Protein AF-A0A7V9CYK3-F1 (afdb_monomer_lite)

Structure (mmCIF, N/CA/C/O backbone):
data_AF-A0A7V9CYK3-F1
#
_entry.id   AF-A0A7V9CYK3-F1
#
loop_
_atom_site.group_PDB
_atom_site.id
_atom_site.type_symbol
_atom_site.label_atom_id
_atom_site.label_alt_id
_atom_site.label_comp_id
_atom_site.label_asym_id
_atom_site.label_entity_id
_atom_site.label_seq_id
_atom_site.pdbx_PDB_ins_code
_atom_site.Cartn_x
_atom_site.Cartn_y
_atom_site.Cartn_z
_atom_site.occupancy
_atom_site.B_iso_or_equiv
_atom_site.auth_seq_id
_atom_site.auth_comp_id
_atom_site.auth_asym_id
_atom_site.auth_atom_id
_atom_site.pdbx_PDB_model_num
ATOM 1 N N . MET A 1 1 ? 59.350 -1.050 -35.768 1.00 48.94 1 MET A N 1
ATOM 2 C CA . MET A 1 1 ? 58.749 0.276 -35.508 1.00 48.94 1 MET A CA 1
ATOM 3 C C . MET A 1 1 ? 57.276 0.179 -35.875 1.00 48.94 1 MET A C 1
ATOM 5 O O . MET A 1 1 ? 56.923 0.281 -37.039 1.00 48.94 1 MET A O 1
ATOM 9 N N . THR A 1 2 ? 56.448 -0.214 -34.911 1.00 56.19 2 THR A N 1
ATOM 10 C CA . THR A 1 2 ? 55.038 -0.580 -35.102 1.00 56.19 2 THR A CA 1
ATOM 11 C C . THR A 1 2 ? 54.162 0.668 -35.095 1.00 56.19 2 THR A C 1
ATOM 13 O O . THR A 1 2 ? 54.016 1.310 -34.058 1.00 56.19 2 THR A O 1
ATOM 16 N N . GLY A 1 3 ? 53.596 1.017 -36.252 1.00 64.88 3 GLY A N 1
ATOM 17 C CA . GLY A 1 3 ? 52.593 2.072 -36.372 1.00 64.88 3 GLY A CA 1
ATOM 18 C C . GLY A 1 3 ? 51.246 1.586 -35.844 1.00 64.88 3 GLY A C 1
ATOM 19 O O . GLY A 1 3 ? 50.600 0.744 -36.463 1.00 64.88 3 GLY A O 1
ATOM 20 N N . THR A 1 4 ? 50.823 2.103 -34.696 1.00 65.00 4 THR A N 1
ATOM 21 C CA . THR A 1 4 ? 49.475 1.913 -34.159 1.00 65.00 4 THR A CA 1
ATOM 22 C C . THR A 1 4 ? 48.521 2.841 -34.906 1.00 65.00 4 THR A C 1
ATOM 24 O O . THR A 1 4 ? 48.334 4.002 -34.547 1.00 65.00 4 THR A O 1
ATOM 27 N N . ALA A 1 5 ? 47.940 2.343 -36.000 1.00 66.00 5 ALA A N 1
ATOM 28 C CA . ALA A 1 5 ? 46.874 3.042 -36.704 1.00 66.00 5 ALA A CA 1
ATOM 29 C C . ALA A 1 5 ? 45.720 3.305 -35.722 1.00 66.00 5 ALA A C 1
ATOM 31 O O . ALA A 1 5 ? 45.120 2.371 -35.190 1.00 66.00 5 ALA A O 1
ATOM 32 N N . GLY A 1 6 ? 45.444 4.580 -35.445 1.00 70.56 6 GLY A N 1
ATOM 33 C CA . GLY A 1 6 ? 44.340 4.994 -34.590 1.00 70.56 6 GLY A CA 1
ATOM 34 C C . GLY A 1 6 ? 43.013 4.590 -35.220 1.00 70.56 6 GLY A C 1
ATOM 35 O O . GLY A 1 6 ? 42.506 5.283 -36.101 1.00 70.56 6 GLY A O 1
ATOM 36 N N . VAL A 1 7 ? 42.454 3.465 -34.771 1.00 72.56 7 VAL A N 1
ATOM 37 C CA . VAL A 1 7 ? 41.101 3.024 -35.119 1.00 72.56 7 VAL A CA 1
ATOM 38 C C . VAL A 1 7 ? 40.130 3.985 -34.443 1.00 72.56 7 VAL A C 1
ATOM 40 O O . VAL A 1 7 ? 39.704 3.789 -33.308 1.00 72.56 7 VAL A O 1
ATOM 43 N N . ARG A 1 8 ? 39.837 5.096 -35.122 1.00 73.38 8 ARG A N 1
ATOM 44 C CA . ARG A 1 8 ? 38.822 6.044 -34.674 1.00 73.38 8 ARG A CA 1
ATOM 45 C C . ARG A 1 8 ? 37.464 5.331 -34.770 1.00 73.38 8 ARG A C 1
ATOM 47 O O . ARG A 1 8 ? 37.126 4.866 -35.861 1.00 73.38 8 ARG A O 1
ATOM 54 N N . PRO A 1 9 ? 36.690 5.224 -33.675 1.00 69.31 9 PRO A N 1
ATOM 55 C CA . PRO A 1 9 ? 35.374 4.607 -33.731 1.00 69.31 9 PRO A CA 1
ATOM 56 C C . PRO A 1 9 ? 34.498 5.390 -34.708 1.00 69.31 9 PRO A C 1
ATOM 58 O O . PRO A 1 9 ? 34.473 6.625 -34.707 1.00 69.31 9 PRO A O 1
ATOM 61 N N . LYS A 1 10 ? 33.828 4.655 -35.593 1.00 70.69 10 LYS A N 1
ATOM 62 C CA . LYS A 1 10 ? 32.962 5.222 -36.622 1.00 70.69 10 LYS A CA 1
ATOM 63 C C . LYS A 1 10 ? 31.779 5.917 -35.920 1.00 70.69 10 LYS A C 1
ATOM 65 O O . LYS A 1 10 ? 31.208 5.325 -35.011 1.00 70.69 10 LYS A O 1
ATOM 70 N N . PRO A 1 11 ? 31.405 7.159 -36.278 1.00 69.44 11 PRO A N 1
ATOM 71 C CA . PRO A 1 11 ? 30.442 7.967 -35.508 1.00 69.44 11 PRO A CA 1
ATOM 72 C C . PRO A 1 11 ? 29.067 7.299 -35.324 1.00 69.44 11 PRO A C 1
ATOM 74 O O . PRO A 1 11 ? 28.385 7.533 -34.330 1.00 69.44 11 PRO A O 1
ATOM 77 N N . GLU A 1 12 ? 28.695 6.410 -36.241 1.00 69.00 12 GLU A N 1
ATOM 78 C CA . GLU A 1 12 ? 27.493 5.573 -36.178 1.00 69.00 12 GLU A CA 1
ATOM 79 C C . GLU A 1 12 ? 27.486 4.548 -35.028 1.00 69.00 12 GLU A C 1
ATOM 81 O O . GLU A 1 12 ? 26.418 4.253 -34.494 1.00 69.00 12 GLU A O 1
ATOM 86 N N . SER A 1 13 ? 28.646 4.045 -34.584 1.00 67.00 13 SER A N 1
ATOM 87 C CA . SER A 1 13 ? 28.699 3.101 -33.460 1.00 67.00 13 SER A CA 1
ATOM 88 C C . SER A 1 13 ? 28.519 3.796 -32.112 1.00 67.00 13 SER A C 1
ATOM 90 O O . SER A 1 13 ? 27.965 3.208 -31.191 1.00 67.00 13 SER A O 1
ATOM 92 N N . VAL A 1 14 ? 28.926 5.063 -31.995 1.00 72.56 14 VAL A N 1
ATOM 93 C CA . VAL A 1 14 ? 28.797 5.840 -30.752 1.00 72.56 14 VAL A CA 1
ATOM 94 C C . VAL A 1 14 ? 27.341 6.245 -30.508 1.00 72.56 14 VAL A C 1
ATOM 96 O O . VAL A 1 14 ? 26.850 6.099 -29.393 1.00 72.56 14 VAL A O 1
ATOM 99 N N . GLY A 1 15 ? 26.622 6.677 -31.550 1.00 76.88 15 GLY A N 1
ATOM 100 C CA . GLY A 1 15 ? 25.205 7.044 -31.438 1.00 76.88 15 GLY A CA 1
ATOM 101 C C . GLY A 1 15 ? 24.302 5.868 -31.050 1.00 76.88 15 GLY A C 1
ATOM 102 O O . GLY A 1 15 ? 23.419 6.021 -30.207 1.00 76.88 15 GLY A O 1
ATOM 103 N N . ALA A 1 16 ? 24.562 4.681 -31.606 1.00 76.00 16 ALA A N 1
ATOM 104 C CA . ALA A 1 16 ? 23.837 3.461 -31.252 1.00 76.00 16 ALA A CA 1
ATOM 105 C C . ALA A 1 16 ? 24.073 3.050 -29.787 1.00 76.00 16 ALA A C 1
ATOM 107 O O . ALA A 1 16 ? 23.124 2.703 -29.085 1.00 76.00 16 ALA A O 1
ATOM 108 N N . VAL A 1 17 ? 25.316 3.163 -29.303 1.00 78.62 17 VAL A N 1
ATOM 109 C CA . VAL A 1 17 ? 25.675 2.855 -27.910 1.00 78.62 17 VAL A CA 1
ATOM 110 C C . VAL A 1 17 ? 25.014 3.835 -26.933 1.00 78.62 17 VAL A C 1
ATOM 112 O O . VAL A 1 17 ? 24.459 3.410 -25.920 1.00 78.62 17 VAL A O 1
ATOM 115 N N . SER A 1 18 ? 24.990 5.135 -27.245 1.00 81.56 18 SER A N 1
ATOM 116 C CA . SER A 1 18 ? 24.303 6.133 -26.414 1.00 81.56 18 SER A CA 1
ATOM 117 C C . SER A 1 18 ? 22.801 5.878 -26.322 1.00 81.56 18 SER A C 1
ATOM 119 O O . SER A 1 18 ? 22.248 5.955 -25.231 1.00 81.56 18 SER A O 1
ATOM 121 N N . ALA A 1 19 ? 22.145 5.516 -27.428 1.00 79.06 19 ALA A N 1
ATOM 122 C CA . ALA A 1 19 ? 20.729 5.167 -27.406 1.00 79.06 19 ALA A CA 1
ATOM 123 C C . ALA A 1 19 ? 20.466 3.972 -26.474 1.00 79.06 19 ALA A C 1
ATOM 125 O O . ALA A 1 19 ? 19.615 4.070 -25.595 1.00 79.06 19 ALA A O 1
ATOM 126 N N . SER A 1 20 ? 21.245 2.888 -26.588 1.00 78.62 20 SER A N 1
ATOM 127 C CA . SER A 1 20 ? 21.092 1.712 -25.717 1.00 78.62 20 SER A CA 1
ATOM 128 C C . SER A 1 20 ? 21.310 2.007 -24.230 1.00 78.62 20 SER A C 1
ATOM 130 O O . SER A 1 20 ? 20.600 1.449 -23.398 1.00 78.62 20 SER A O 1
ATOM 132 N N . ILE A 1 21 ? 22.235 2.909 -23.888 1.00 85.94 21 ILE A N 1
ATOM 133 C CA . ILE A 1 21 ? 22.471 3.319 -22.496 1.00 85.94 21 ILE A CA 1
ATOM 134 C C . ILE A 1 21 ? 21.275 4.115 -21.961 1.00 85.94 21 ILE A C 1
ATOM 136 O O . ILE A 1 21 ? 20.773 3.810 -20.887 1.00 85.94 21 ILE A O 1
ATOM 140 N N . LEU A 1 22 ? 20.754 5.070 -22.738 1.00 89.62 22 LEU A N 1
ATOM 141 C CA . LEU A 1 22 ? 19.589 5.865 -22.334 1.00 89.62 22 LEU A CA 1
ATOM 142 C C . LEU A 1 22 ? 18.331 5.005 -22.155 1.00 89.62 22 LEU A C 1
ATOM 144 O O . LEU A 1 22 ? 17.549 5.233 -21.233 1.00 89.62 22 LEU A O 1
ATOM 148 N N . PHE A 1 23 ? 18.141 4.003 -23.018 1.00 83.25 23 PHE A N 1
ATOM 149 C CA . PHE A 1 23 ? 17.058 3.035 -22.858 1.00 83.25 23 PHE A CA 1
ATOM 150 C C . PHE A 1 23 ? 17.232 2.200 -21.584 1.00 83.25 23 PHE A C 1
ATOM 152 O O . PHE A 1 23 ? 16.268 2.036 -20.838 1.00 83.25 23 PHE A O 1
ATOM 159 N N . ALA A 1 24 ? 18.447 1.735 -21.288 1.00 86.38 24 ALA A N 1
ATOM 160 C CA . ALA A 1 24 ? 18.734 0.989 -20.063 1.00 86.38 24 ALA A CA 1
ATOM 161 C C . ALA A 1 24 ? 18.503 1.829 -18.791 1.00 86.38 24 ALA A C 1
ATOM 163 O O . ALA A 1 24 ? 17.934 1.334 -17.813 1.00 86.38 24 ALA A O 1
ATOM 164 N N . ASP A 1 25 ? 18.871 3.112 -18.812 1.00 90.69 25 ASP A N 1
ATOM 165 C CA . ASP A 1 25 ? 18.642 4.038 -17.699 1.00 90.69 25 ASP A CA 1
ATOM 166 C C . ASP A 1 25 ? 17.143 4.281 -17.460 1.00 90.69 25 ASP A C 1
ATOM 168 O O . ASP A 1 25 ? 16.680 4.319 -16.316 1.00 90.69 25 ASP A O 1
ATOM 172 N N . TRP A 1 26 ? 16.355 4.395 -18.533 1.00 91.31 26 TRP A N 1
ATOM 173 C CA . TRP A 1 26 ? 14.904 4.556 -18.443 1.00 91.31 26 TRP A CA 1
ATOM 174 C C . TRP A 1 26 ? 14.224 3.326 -17.830 1.00 91.31 26 TRP A C 1
ATOM 176 O O . TRP A 1 26 ? 13.418 3.470 -16.908 1.00 91.31 26 TRP A O 1
ATOM 186 N N . VAL A 1 27 ? 14.598 2.122 -18.275 1.00 91.81 27 VAL A N 1
ATOM 187 C CA . VAL A 1 27 ? 14.095 0.859 -17.705 1.00 91.81 27 VAL A CA 1
ATOM 188 C C . VAL A 1 27 ? 14.440 0.768 -16.217 1.00 91.81 27 VAL A C 1
ATOM 190 O O . VAL A 1 27 ? 13.569 0.504 -15.386 1.00 91.81 27 VAL A O 1
ATOM 193 N N . SER A 1 28 ? 15.685 1.091 -15.863 1.00 91.19 28 SER A N 1
ATOM 194 C CA . SER A 1 28 ? 16.153 1.090 -14.473 1.00 91.19 28 SER A CA 1
ATOM 195 C C . SER A 1 28 ? 15.364 2.068 -13.592 1.00 91.19 28 SER A C 1
ATOM 197 O O . SER A 1 28 ? 15.063 1.772 -12.434 1.00 91.19 28 SER A O 1
ATOM 199 N N . SER A 1 29 ? 14.983 3.228 -14.137 1.00 91.81 29 SER A N 1
ATOM 200 C CA . SER A 1 29 ? 14.172 4.224 -13.431 1.00 91.81 29 SER A CA 1
ATOM 201 C C . SER A 1 29 ? 12.755 3.719 -13.143 1.00 91.81 29 SER A C 1
ATOM 203 O O . SER A 1 29 ? 12.277 3.833 -12.011 1.00 91.81 29 SER A O 1
ATOM 205 N N . VAL A 1 30 ? 12.104 3.102 -14.135 1.00 93.88 30 VAL A N 1
ATOM 206 C CA . VAL A 1 30 ? 10.767 2.507 -13.977 1.00 93.88 30 VAL A CA 1
ATOM 207 C C . VAL A 1 30 ? 10.796 1.383 -12.942 1.00 93.88 30 VAL A C 1
ATOM 209 O O . VAL A 1 30 ? 9.945 1.338 -12.052 1.00 93.88 30 VAL A O 1
ATOM 212 N N . GLN A 1 31 ? 11.803 0.512 -13.002 1.00 91.38 31 GLN A N 1
ATOM 213 C CA . GLN A 1 31 ? 11.969 -0.582 -12.048 1.00 91.38 31 GLN A CA 1
ATOM 214 C C . GLN A 1 31 ? 12.128 -0.067 -10.612 1.00 91.38 31 GLN A C 1
ATOM 216 O O . GLN A 1 31 ? 11.456 -0.548 -9.697 1.00 91.38 31 GLN A O 1
ATOM 221 N N . ASN A 1 32 ? 12.968 0.951 -10.412 1.00 94.00 32 ASN A N 1
ATOM 222 C CA . ASN A 1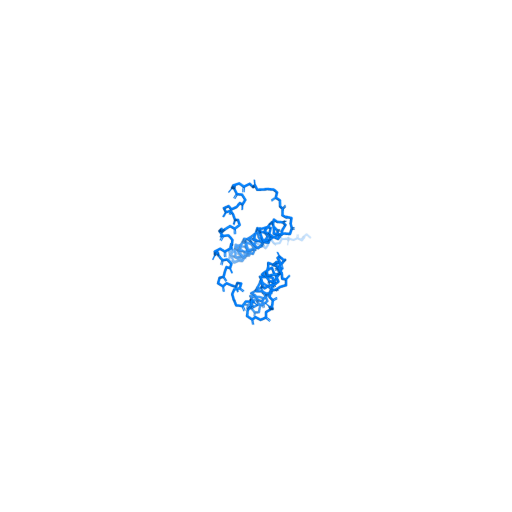 32 ? 13.173 1.556 -9.099 1.00 94.00 32 ASN A CA 1
ATOM 223 C C . ASN A 1 32 ? 11.876 2.180 -8.561 1.00 94.00 32 ASN A C 1
ATOM 225 O O . ASN A 1 32 ? 11.502 1.946 -7.411 1.00 94.00 32 ASN A O 1
ATOM 229 N N . PHE A 1 33 ? 11.132 2.893 -9.411 1.00 93.50 33 PHE A N 1
ATOM 230 C CA . PHE A 1 33 ? 9.840 3.464 -9.037 1.00 93.50 33 PHE A CA 1
ATOM 231 C C . PHE A 1 33 ? 8.864 2.398 -8.519 1.00 93.50 33 PHE A C 1
ATOM 233 O O . PHE A 1 33 ? 8.289 2.559 -7.440 1.00 93.50 33 PHE A O 1
ATOM 240 N N . VAL A 1 34 ? 8.717 1.283 -9.241 1.00 88.69 34 VAL A N 1
ATOM 241 C CA . VAL A 1 34 ? 7.844 0.170 -8.834 1.00 88.69 34 VAL A CA 1
ATOM 242 C C . VAL A 1 34 ? 8.304 -0.439 -7.509 1.00 88.69 34 VAL A C 1
ATOM 244 O O . VAL A 1 34 ? 7.482 -0.733 -6.636 1.00 88.69 34 VAL A O 1
ATOM 247 N N . GLN A 1 35 ? 9.613 -0.596 -7.323 1.00 88.62 35 GLN A N 1
ATOM 248 C CA . GLN A 1 35 ? 10.184 -1.177 -6.113 1.00 88.62 35 GLN A CA 1
ATOM 249 C C . GLN A 1 35 ? 9.943 -0.292 -4.883 1.00 88.62 35 GLN A C 1
ATOM 251 O O . GLN A 1 35 ? 9.492 -0.781 -3.845 1.00 88.62 35 GLN A O 1
ATOM 256 N N . VAL A 1 36 ? 10.165 1.020 -5.007 1.00 92.75 36 VAL A N 1
ATOM 257 C CA . VAL A 1 36 ? 9.888 1.990 -3.938 1.00 92.75 36 VAL A CA 1
ATOM 258 C C . VAL A 1 36 ? 8.396 2.046 -3.634 1.00 92.75 36 VAL A C 1
ATOM 260 O O . VAL A 1 36 ? 8.010 1.993 -2.468 1.00 92.75 36 VAL A O 1
ATOM 263 N N . PHE A 1 37 ? 7.545 2.093 -4.661 1.00 87.56 37 PHE A N 1
ATOM 264 C CA . PHE A 1 37 ? 6.094 2.083 -4.486 1.00 87.56 37 PHE A CA 1
ATOM 265 C C . PHE A 1 37 ? 5.628 0.846 -3.708 1.00 87.56 37 PHE A C 1
ATOM 267 O O . PHE A 1 37 ? 4.866 0.958 -2.747 1.00 87.56 37 PHE A O 1
ATOM 274 N N . THR A 1 38 ? 6.149 -0.327 -4.071 1.00 83.19 38 THR A N 1
ATOM 275 C CA . THR A 1 38 ? 5.850 -1.596 -3.397 1.00 83.19 38 THR A CA 1
ATOM 276 C C . THR A 1 38 ? 6.290 -1.570 -1.935 1.00 83.19 38 THR A C 1
ATOM 278 O O . THR A 1 38 ? 5.530 -1.980 -1.060 1.00 83.19 38 THR A O 1
ATOM 281 N N . LEU A 1 39 ? 7.483 -1.044 -1.646 1.00 85.94 39 LEU A N 1
ATOM 282 C CA . LEU A 1 39 ? 8.000 -0.927 -0.283 1.00 85.94 39 LEU A CA 1
ATOM 283 C C . LEU A 1 39 ? 7.148 0.018 0.572 1.00 85.94 39 LEU A C 1
ATOM 285 O O . LEU A 1 39 ? 6.805 -0.318 1.706 1.00 85.94 39 LEU A O 1
ATOM 289 N N . VAL A 1 40 ? 6.765 1.176 0.030 1.00 85.50 40 VAL A N 1
ATOM 290 C CA . VAL A 1 40 ? 5.889 2.135 0.720 1.00 85.50 40 VAL A CA 1
ATOM 291 C C . VAL A 1 40 ? 4.536 1.498 1.021 1.00 85.50 40 VAL A C 1
ATOM 293 O O . VAL A 1 40 ? 4.046 1.588 2.146 1.00 85.50 40 VAL A O 1
ATOM 296 N N . TYR A 1 41 ? 3.948 0.806 0.046 1.00 72.31 41 TYR A N 1
ATOM 297 C CA . TYR A 1 41 ? 2.671 0.130 0.235 1.00 72.31 41 TYR A CA 1
ATOM 298 C C . TYR A 1 41 ? 2.777 -0.999 1.267 1.00 72.31 41 TYR A C 1
ATOM 300 O O . TYR A 1 41 ? 1.927 -1.115 2.147 1.00 72.31 41 TYR A O 1
ATOM 308 N N . PHE A 1 42 ? 3.857 -1.782 1.234 1.00 80.12 42 PHE A N 1
ATOM 309 C CA . PHE A 1 42 ? 4.139 -2.802 2.240 1.00 80.12 42 PHE A CA 1
ATOM 310 C C . PHE A 1 42 ? 4.223 -2.204 3.651 1.00 80.12 42 PHE A C 1
ATOM 312 O O . PHE A 1 42 ? 3.578 -2.716 4.564 1.00 80.12 42 PHE A O 1
ATOM 319 N N . LEU A 1 43 ? 4.946 -1.092 3.834 1.00 77.00 43 LEU A N 1
ATOM 320 C CA . LEU A 1 43 ? 5.035 -0.399 5.124 1.00 77.00 43 LEU A CA 1
ATOM 321 C C . LEU A 1 43 ? 3.673 0.114 5.609 1.00 77.00 43 LEU A C 1
ATOM 323 O O . LEU A 1 43 ? 3.376 0.010 6.798 1.00 77.00 43 LEU A O 1
ATOM 327 N N . LEU A 1 44 ? 2.829 0.626 4.709 1.00 74.56 44 LEU A N 1
ATOM 328 C CA . LEU A 1 44 ? 1.473 1.070 5.046 1.00 74.56 44 LEU A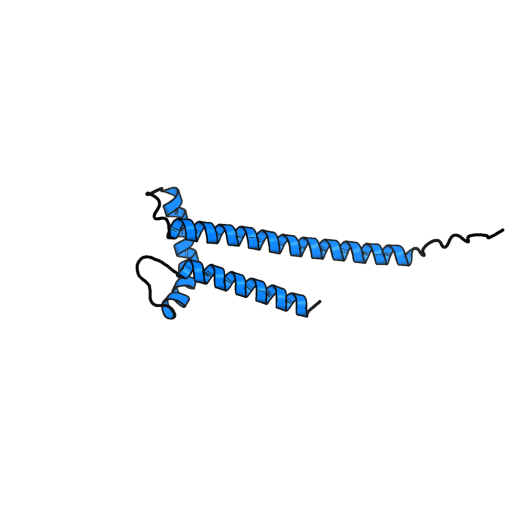 CA 1
ATOM 329 C C . LEU A 1 44 ? 0.606 -0.090 5.546 1.00 74.56 44 LEU A C 1
ATOM 331 O O . LEU A 1 44 ? -0.051 0.036 6.582 1.00 74.56 44 LEU A O 1
ATOM 335 N N . VAL A 1 45 ? 0.626 -1.235 4.858 1.00 67.00 45 VAL A N 1
ATOM 336 C CA . VAL A 1 45 ? -0.153 -2.404 5.287 1.00 67.00 45 VAL A CA 1
ATOM 337 C C . VAL A 1 45 ? 0.434 -3.019 6.561 1.00 67.00 45 VAL A C 1
ATOM 339 O O . VAL A 1 45 ? -0.312 -3.413 7.454 1.00 67.00 45 VAL A O 1
ATOM 342 N N . PHE A 1 46 ? 1.758 -3.027 6.716 1.00 72.62 46 PHE A N 1
ATOM 343 C CA . PHE A 1 46 ? 2.415 -3.453 7.950 1.00 72.62 46 PHE A CA 1
ATOM 344 C C . PHE A 1 46 ? 2.010 -2.577 9.148 1.00 72.62 46 PHE A C 1
ATOM 346 O O . PHE A 1 46 ? 1.650 -3.098 10.205 1.00 72.62 46 PHE A O 1
ATOM 353 N N . ALA A 1 47 ? 1.969 -1.251 8.979 1.00 68.19 47 ALA A N 1
ATOM 354 C CA . ALA A 1 47 ? 1.478 -0.323 9.998 1.00 68.19 47 ALA A CA 1
ATOM 355 C C . ALA A 1 47 ? -0.018 -0.530 10.316 1.00 68.19 47 ALA A C 1
ATOM 357 O O . ALA A 1 47 ? -0.427 -0.440 11.479 1.00 68.19 47 ALA A O 1
ATOM 358 N N . TYR A 1 48 ? -0.841 -0.860 9.316 1.00 64.25 48 TYR A N 1
ATOM 359 C CA . TYR A 1 48 ? -2.246 -1.230 9.518 1.00 64.25 48 TYR A CA 1
ATOM 360 C C . TYR A 1 48 ? -2.395 -2.509 10.354 1.00 64.25 48 TYR A C 1
ATOM 362 O O . TYR A 1 48 ? -3.185 -2.541 11.294 1.00 64.25 48 TYR A O 1
ATOM 370 N N . ILE A 1 49 ? -1.585 -3.538 10.092 1.00 64.81 49 ILE A N 1
ATOM 371 C CA . ILE A 1 49 ? -1.572 -4.767 10.900 1.00 64.81 49 ILE A CA 1
ATOM 372 C C . ILE A 1 49 ? -1.142 -4.470 12.335 1.00 64.81 49 ILE A C 1
ATOM 374 O O . ILE A 1 49 ? -1.820 -4.891 13.271 1.00 64.81 49 ILE A O 1
ATOM 378 N N . LEU A 1 50 ? -0.061 -3.703 12.519 1.00 70.12 50 LEU A N 1
ATOM 379 C CA . LEU A 1 50 ? 0.419 -3.311 13.846 1.00 70.12 50 LEU A CA 1
ATOM 380 C C . LEU A 1 50 ? -0.660 -2.575 14.647 1.00 70.12 50 LEU A C 1
ATOM 382 O O . LEU A 1 50 ? -0.855 -2.874 15.821 1.00 70.12 50 LEU A O 1
ATOM 386 N N . THR A 1 51 ? -1.395 -1.656 14.016 1.00 59.56 51 THR A N 1
ATOM 387 C CA . THR A 1 51 ? -2.496 -0.909 14.655 1.00 59.56 51 THR A CA 1
ATOM 388 C C . THR A 1 51 ? -3.791 -1.712 14.810 1.00 59.56 51 THR A C 1
ATOM 390 O O . THR A 1 51 ? -4.632 -1.346 15.627 1.00 59.56 51 THR A O 1
ATOM 393 N N . SER A 1 52 ? -3.963 -2.807 14.065 1.00 56.88 52 SER A N 1
ATOM 394 C CA . SER A 1 52 ? -5.096 -3.729 14.201 1.00 56.88 52 SER A CA 1
ATOM 395 C C . SER A 1 52 ? -4.872 -4.783 15.293 1.00 56.88 52 SER A C 1
ATOM 397 O O . SER A 1 52 ? -5.826 -5.171 15.963 1.00 56.88 52 SER A O 1
ATOM 399 N N . TRP A 1 53 ? -3.634 -5.258 15.484 1.00 56.72 53 TRP A N 1
ATOM 400 C CA . TRP A 1 53 ? -3.272 -6.234 16.525 1.00 56.72 53 TRP A CA 1
ATOM 401 C C . TRP A 1 53 ? -3.016 -5.580 17.880 1.00 56.72 53 TRP A C 1
ATOM 403 O O . TRP A 1 53 ? -3.483 -6.075 18.908 1.00 56.72 53 TRP A O 1
ATOM 413 N N . MET A 1 54 ? -2.321 -4.443 17.897 1.00 55.69 54 MET A N 1
ATOM 414 C CA . MET A 1 54 ? -2.194 -3.627 19.097 1.00 55.69 54 MET A CA 1
ATOM 415 C C . MET A 1 54 ? -3.443 -2.757 19.185 1.00 55.69 54 MET A C 1
ATOM 417 O O . MET A 1 54 ? -3.524 -1.732 18.511 1.00 55.69 54 MET A O 1
ATOM 421 N N . ARG A 1 55 ? -4.417 -3.135 20.025 1.00 54.81 55 ARG A N 1
ATOM 422 C CA . ARG A 1 55 ? -5.515 -2.242 20.444 1.00 54.81 55 ARG A CA 1
ATOM 423 C C . ARG A 1 55 ? -4.907 -1.073 21.233 1.00 54.81 55 ARG A C 1
ATOM 425 O O . ARG A 1 55 ? -4.920 -1.069 22.459 1.00 54.81 55 ARG A O 1
ATOM 432 N N . MET A 1 56 ? -4.288 -0.129 20.526 1.00 53.00 56 MET A N 1
ATOM 433 C CA . MET A 1 56 ? -3.674 1.058 21.107 1.00 53.00 56 MET A CA 1
ATOM 434 C C . MET A 1 56 ? -4.776 1.983 21.643 1.00 53.00 56 MET A C 1
ATOM 436 O O . MET A 1 56 ? -5.864 2.040 21.060 1.00 53.00 56 MET A O 1
ATOM 440 N N . PRO A 1 57 ? -4.532 2.686 22.761 1.00 53.25 57 PRO A N 1
ATOM 441 C CA . PRO A 1 57 ? -5.535 3.528 23.402 1.00 53.25 57 PRO A CA 1
ATOM 442 C C . PRO A 1 57 ? -6.083 4.598 22.445 1.00 53.25 57 PRO A C 1
ATOM 444 O O . PRO A 1 57 ? -5.368 5.119 21.589 1.00 53.25 57 PRO A O 1
ATOM 447 N N . TYR A 1 58 ? -7.377 4.896 22.603 1.00 52.81 58 TYR A N 1
ATOM 448 C CA . TYR A 1 58 ? -8.178 5.787 21.759 1.00 52.81 58 TYR A CA 1
ATOM 449 C C . TYR A 1 58 ? 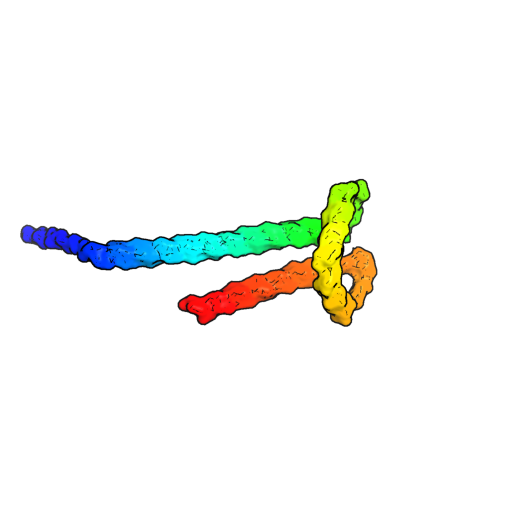-7.452 7.098 21.411 1.00 52.81 58 TYR A C 1
ATOM 451 O O . TYR A 1 58 ? -7.375 8.021 22.219 1.00 52.81 58 TYR A O 1
ATOM 459 N N . SER A 1 59 ? -6.982 7.202 20.167 1.00 62.78 59 SER A N 1
ATOM 460 C CA . SER A 1 59 ? -6.544 8.456 19.552 1.00 62.78 59 SER A CA 1
ATOM 461 C C . SER A 1 59 ? -7.480 8.801 18.391 1.00 62.78 59 SER A C 1
ATOM 463 O O . SER A 1 59 ? -7.749 7.973 17.515 1.00 62.78 59 SER A O 1
ATOM 465 N N . ILE A 1 60 ? -7.994 10.035 18.379 1.00 68.38 60 ILE A N 1
ATOM 466 C CA . ILE A 1 60 ? -8.930 10.557 17.362 1.00 68.38 60 ILE A CA 1
ATOM 467 C C . ILE A 1 60 ? -8.349 10.478 15.945 1.00 68.38 60 ILE A C 1
ATOM 469 O O . ILE A 1 60 ? -9.084 10.250 14.983 1.00 68.38 60 ILE A O 1
ATOM 473 N N . TRP A 1 61 ? -7.034 10.642 15.808 1.00 67.25 61 TRP A N 1
ATOM 474 C CA . TRP A 1 61 ? -6.339 10.536 14.526 1.00 67.25 61 TRP A CA 1
ATOM 475 C C . TRP A 1 61 ? -6.285 9.093 14.029 1.00 67.25 61 TRP A C 1
ATOM 477 O O . TRP A 1 61 ? -6.605 8.818 12.873 1.00 67.25 61 TRP A O 1
ATOM 487 N N . LEU A 1 62 ? -5.982 8.159 14.931 1.00 62.12 62 LEU A N 1
ATOM 488 C CA . LEU A 1 62 ? -5.907 6.735 14.619 1.00 62.12 62 LEU A CA 1
ATOM 489 C C . LEU A 1 62 ? -7.279 6.166 14.233 1.00 62.12 62 LEU A C 1
ATOM 491 O O . LEU A 1 62 ? -7.386 5.381 13.296 1.00 62.12 62 LEU A O 1
ATOM 495 N N . SER A 1 63 ? -8.341 6.650 14.883 1.00 65.50 63 SER A N 1
ATOM 496 C CA . SER A 1 63 ? -9.727 6.273 14.577 1.00 65.50 63 SER A CA 1
ATOM 497 C C . SER A 1 63 ? -10.165 6.708 13.173 1.00 65.50 63 SER A C 1
ATOM 499 O O . SER A 1 63 ? -10.937 6.002 12.529 1.00 65.50 63 SER A O 1
ATOM 501 N N . ARG A 1 64 ? -9.676 7.854 12.669 1.00 70.75 64 ARG A N 1
ATOM 502 C CA . ARG A 1 64 ? -9.944 8.296 11.286 1.00 70.75 64 ARG A CA 1
ATOM 503 C C . ARG A 1 64 ? -9.217 7.429 10.268 1.00 70.75 64 ARG A C 1
ATOM 505 O O . ARG A 1 64 ? -9.823 7.034 9.280 1.00 70.75 64 ARG A O 1
ATOM 512 N N . ILE A 1 65 ? -7.952 7.109 10.533 1.00 62.84 65 ILE A N 1
ATOM 513 C CA . ILE A 1 65 ? -7.136 6.250 9.666 1.00 62.84 65 ILE A CA 1
ATOM 514 C C . ILE A 1 65 ? -7.729 4.839 9.600 1.00 62.84 65 ILE A C 1
ATOM 516 O O . ILE A 1 65 ? -7.920 4.313 8.510 1.00 62.84 65 ILE A O 1
ATOM 520 N N . GLN A 1 66 ? -8.112 4.256 10.739 1.00 64.06 66 GLN A N 1
ATOM 521 C CA . GLN A 1 66 ? -8.789 2.957 10.775 1.00 64.06 66 GLN A CA 1
ATOM 522 C C . GLN A 1 66 ? -10.103 2.960 9.996 1.00 64.06 66 GLN A C 1
ATOM 524 O O . GLN A 1 66 ? -10.389 1.999 9.292 1.00 64.06 66 GLN A O 1
ATOM 529 N N . ARG A 1 67 ? -10.895 4.032 10.099 1.00 69.88 67 ARG A N 1
ATOM 530 C CA . ARG A 1 67 ? -12.184 4.136 9.408 1.00 69.88 67 ARG A CA 1
ATOM 531 C C . ARG A 1 67 ? -12.011 4.275 7.895 1.00 69.88 67 ARG A C 1
ATOM 533 O O . ARG A 1 67 ? -12.691 3.585 7.153 1.00 69.88 67 ARG A O 1
ATOM 540 N N . PHE A 1 68 ? -11.034 5.065 7.454 1.00 71.69 68 PHE A N 1
ATOM 541 C CA . PHE A 1 68 ? -10.657 5.151 6.042 1.00 71.69 68 PHE A CA 1
ATOM 542 C C . PHE A 1 68 ? -10.179 3.801 5.489 1.00 71.69 68 PHE A C 1
ATOM 544 O O . PHE A 1 68 ? -10.612 3.376 4.423 1.00 71.69 68 PHE A O 1
ATOM 551 N N . LEU A 1 69 ? -9.320 3.097 6.231 1.00 63.12 69 LEU A N 1
ATOM 552 C CA . LEU A 1 69 ? -8.853 1.766 5.841 1.00 63.12 69 LEU A CA 1
ATOM 553 C C . LEU A 1 69 ? -9.997 0.753 5.826 1.00 63.12 69 LEU A C 1
ATOM 555 O O . LEU A 1 69 ? -10.042 -0.087 4.937 1.00 63.12 69 LEU A O 1
ATOM 559 N N . TYR A 1 70 ? -10.946 0.855 6.758 1.00 67.88 70 TYR A N 1
ATOM 560 C CA . TYR A 1 70 ? -12.147 0.030 6.748 1.00 67.88 70 TYR A CA 1
ATOM 561 C C . TYR A 1 70 ? -12.976 0.283 5.489 1.00 67.88 70 TYR A C 1
ATOM 563 O O . TYR A 1 70 ? -13.281 -0.679 4.803 1.00 67.88 70 TYR A O 1
ATOM 571 N N . ASP A 1 71 ? -13.259 1.536 5.127 1.00 72.50 71 ASP A N 1
ATOM 572 C CA . ASP A 1 71 ? -14.066 1.867 3.942 1.00 72.50 71 ASP A CA 1
ATOM 573 C C . ASP A 1 71 ? -13.408 1.401 2.632 1.00 72.50 71 ASP A C 1
ATOM 575 O O . ASP A 1 71 ? -14.075 0.879 1.739 1.00 72.50 71 ASP A O 1
ATOM 579 N N . VAL A 1 72 ? -12.084 1.545 2.516 1.00 66.75 72 VAL A N 1
ATOM 580 C CA . VAL A 1 72 ? -11.339 1.117 1.320 1.00 66.75 72 VAL A CA 1
ATOM 581 C C . VAL A 1 72 ? -11.217 -0.404 1.255 1.00 66.75 72 VAL A C 1
ATOM 583 O O . VAL A 1 72 ? -11.371 -1.001 0.187 1.00 66.75 72 VAL A O 1
ATOM 586 N N . CYS A 1 73 ? -10.947 -1.052 2.388 1.00 59.69 73 CYS A N 1
ATOM 587 C CA . CYS A 1 73 ? -10.771 -2.495 2.434 1.00 59.69 73 CYS A CA 1
ATOM 588 C C . CYS A 1 73 ? -12.106 -3.244 2.471 1.00 59.69 73 CYS A C 1
ATOM 590 O O . CYS A 1 73 ? -12.129 -4.392 2.052 1.00 59.69 73 CYS A O 1
ATOM 592 N N . GLU A 1 74 ? -13.218 -2.646 2.906 1.00 71.88 74 GLU A N 1
ATOM 593 C CA . GLU A 1 74 ? -14.531 -3.295 3.031 1.00 71.88 74 GLU A CA 1
ATOM 594 C C . GLU A 1 74 ? -14.942 -4.097 1.784 1.00 71.88 74 GLU A C 1
ATOM 596 O O . GLU A 1 74 ? -15.226 -5.287 1.939 1.00 71.88 74 GLU A O 1
ATOM 601 N N . PRO A 1 7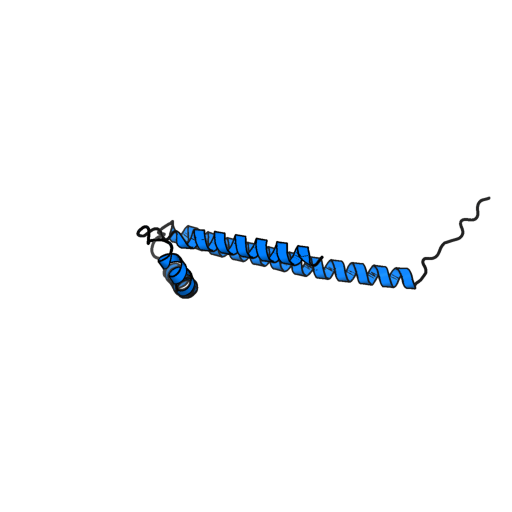5 ? -14.954 -3.550 0.550 1.00 75.50 75 PRO A N 1
ATOM 602 C CA . PRO A 1 75 ? -15.349 -4.319 -0.631 1.00 75.50 75 PRO A CA 1
ATOM 603 C C . PRO A 1 75 ? -14.439 -5.528 -0.878 1.00 75.50 75 PRO A C 1
ATOM 605 O O . PRO A 1 75 ? -14.925 -6.590 -1.272 1.00 75.50 75 PRO A O 1
ATOM 608 N N . TYR A 1 76 ? -13.143 -5.388 -0.594 1.00 65.19 76 TYR A N 1
ATOM 609 C CA . TYR A 1 76 ? -12.158 -6.457 -0.722 1.00 65.19 76 TYR A CA 1
ATOM 610 C C . TYR A 1 76 ? -12.368 -7.517 0.366 1.00 65.19 76 TYR A C 1
ATOM 612 O O . TYR A 1 76 ? -12.585 -8.693 0.081 1.00 65.19 76 TYR A O 1
ATOM 620 N N . LEU A 1 77 ? -12.437 -7.085 1.623 1.00 64.75 77 LEU A N 1
ATOM 621 C CA . LEU A 1 77 ? -12.703 -7.894 2.807 1.00 64.75 77 LEU A CA 1
ATOM 622 C C . LEU A 1 77 ? -14.017 -8.658 2.704 1.00 64.75 77 LEU A C 1
ATOM 624 O O . LEU A 1 77 ? -14.091 -9.789 3.163 1.00 64.75 77 LEU A O 1
ATOM 628 N N . ARG A 1 78 ? -15.050 -8.088 2.083 1.00 73.06 78 ARG A N 1
ATOM 629 C CA . ARG A 1 78 ? -16.347 -8.747 1.897 1.00 73.06 78 ARG A CA 1
ATOM 630 C C . ARG A 1 78 ? -16.248 -9.972 0.985 1.00 73.06 78 ARG A C 1
ATOM 632 O O . ARG A 1 78 ? -17.003 -10.923 1.175 1.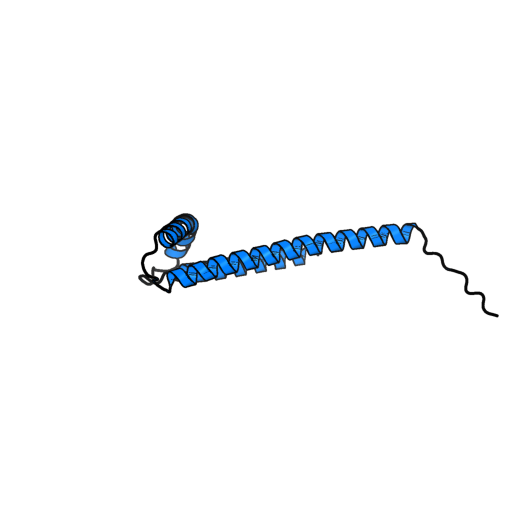00 73.06 78 ARG A O 1
ATOM 639 N N . ILE A 1 79 ? -15.312 -9.975 0.034 1.00 71.44 79 ILE A N 1
ATOM 640 C CA . ILE A 1 79 ? -15.015 -11.139 -0.811 1.00 71.44 79 ILE A CA 1
ATOM 641 C C . ILE A 1 79 ? -14.311 -12.214 0.027 1.00 71.44 79 ILE A C 1
ATOM 643 O O . ILE A 1 79 ? -14.752 -13.362 0.038 1.00 71.44 79 ILE A O 1
ATOM 647 N N . PHE A 1 80 ? -13.291 -11.840 0.808 1.00 64.88 80 PHE A N 1
ATOM 648 C CA . PHE A 1 80 ? -12.547 -12.791 1.646 1.00 64.88 80 PHE A CA 1
ATOM 649 C C . PHE A 1 80 ? -13.353 -13.320 2.836 1.00 64.88 80 PHE A C 1
ATOM 651 O O . PHE A 1 80 ? -13.254 -14.502 3.139 1.00 64.88 80 PHE A O 1
ATOM 658 N N . ARG A 1 81 ? -14.225 -12.512 3.453 1.00 69.62 81 ARG A N 1
ATOM 659 C CA . ARG A 1 81 ? -15.158 -12.927 4.523 1.00 69.62 81 ARG A CA 1
ATOM 660 C C . ARG A 1 81 ? -16.167 -13.975 4.055 1.00 69.62 81 ARG A C 1
ATOM 662 O O . ARG A 1 81 ? -16.731 -14.691 4.874 1.00 69.62 81 ARG A O 1
ATOM 669 N N . ARG A 1 82 ? -16.407 -14.070 2.744 1.00 71.00 82 ARG A N 1
ATOM 670 C CA . ARG A 1 82 ? -17.255 -15.114 2.155 1.00 71.00 82 ARG A CA 1
ATOM 671 C C . ARG A 1 82 ? -16.536 -16.460 2.045 1.00 71.00 82 ARG A C 1
ATOM 673 O O . ARG A 1 82 ? -17.196 -17.487 1.959 1.00 71.00 82 ARG A O 1
ATOM 680 N N . VAL A 1 83 ? -15.204 -16.439 2.042 1.00 71.31 83 VAL A N 1
ATOM 681 C CA . VAL A 1 83 ? -14.335 -17.618 1.931 1.00 71.31 83 VAL A CA 1
ATOM 682 C C . VAL A 1 83 ? -13.798 -18.039 3.302 1.00 71.31 83 VAL A C 1
ATOM 684 O O . VAL A 1 83 ? -13.688 -19.229 3.579 1.00 71.31 83 VAL A O 1
ATOM 687 N N . ILE A 1 84 ? -13.489 -17.075 4.172 1.00 60.56 84 ILE A N 1
ATOM 688 C CA . ILE A 1 84 ? -12.876 -17.283 5.484 1.00 60.56 84 ILE A CA 1
ATOM 689 C C . ILE A 1 84 ? -13.864 -16.809 6.561 1.00 60.56 84 ILE A C 1
ATOM 691 O O . ILE A 1 84 ? -14.164 -15.612 6.618 1.00 60.56 84 ILE A O 1
ATOM 695 N N . PRO A 1 85 ? -14.373 -17.712 7.421 1.00 58.94 85 PRO A N 1
ATOM 696 C CA . PRO A 1 85 ? -15.226 -17.340 8.543 1.00 58.94 85 PRO A CA 1
ATOM 697 C C . PRO A 1 85 ? -14.530 -16.304 9.442 1.00 58.94 85 PRO A C 1
ATOM 699 O O . PRO A 1 85 ? -13.325 -16.420 9.677 1.00 58.94 85 PRO A O 1
ATOM 702 N N . PRO A 1 86 ? -15.249 -15.304 9.976 1.00 59.25 86 PRO A N 1
ATOM 703 C CA . PRO A 1 86 ? -14.657 -14.315 10.872 1.00 59.25 86 PRO A CA 1
ATOM 704 C C . PRO A 1 86 ? -14.167 -14.986 12.167 1.00 59.25 86 PRO A C 1
ATOM 706 O O . PRO A 1 86 ? -14.967 -15.472 12.964 1.00 59.25 86 PRO A O 1
ATOM 709 N N . LEU A 1 87 ? -12.849 -14.997 12.399 1.00 59.19 87 LEU A N 1
ATOM 710 C CA . LEU A 1 87 ? -12.201 -15.577 13.588 1.00 59.19 87 LEU A CA 1
ATOM 711 C C . LEU A 1 87 ? -12.225 -14.615 14.796 1.00 59.19 87 LEU A C 1
ATOM 713 O O . LEU A 1 87 ? -11.222 -14.392 15.474 1.00 59.19 87 LEU A O 1
ATOM 717 N N . GLY A 1 88 ? -13.394 -14.038 15.080 1.00 63.00 88 GLY A N 1
ATOM 718 C CA . GLY A 1 88 ? -13.584 -13.097 16.188 1.00 63.00 88 GLY A CA 1
ATOM 719 C C . GLY A 1 88 ? -12.975 -11.704 15.927 1.00 63.00 88 GLY A C 1
ATOM 720 O O . GLY A 1 88 ? -12.913 -11.278 14.777 1.00 63.00 88 GLY A O 1
ATOM 721 N N . PRO A 1 89 ? -12.552 -10.956 16.969 1.00 55.50 89 PRO A N 1
ATOM 722 C CA . PRO A 1 89 ? -12.049 -9.579 16.842 1.00 55.50 89 PRO A CA 1
ATOM 723 C C . PRO A 1 89 ? -10.639 -9.473 16.235 1.00 55.50 89 PRO A C 1
ATOM 725 O O . PRO A 1 89 ? -10.128 -8.367 16.070 1.00 55.50 89 PRO A O 1
ATOM 728 N N . LEU A 1 90 ? -9.994 -10.604 15.941 1.00 54.06 90 LEU A N 1
ATOM 729 C CA . LEU A 1 90 ? -8.749 -10.656 15.187 1.00 54.06 90 LEU A CA 1
ATOM 730 C C . LEU A 1 90 ? -9.099 -10.778 13.704 1.00 54.06 90 LEU A C 1
ATOM 732 O O . LEU A 1 90 ? -9.270 -11.875 13.174 1.00 54.06 90 LEU A O 1
ATOM 736 N N . ASP A 1 91 ? -9.212 -9.638 13.027 1.00 62.97 91 ASP A N 1
ATOM 737 C CA . ASP A 1 91 ? -9.303 -9.615 11.572 1.00 62.97 91 ASP A CA 1
ATOM 738 C C . ASP A 1 91 ? -7.969 -10.145 11.002 1.00 62.97 91 ASP A C 1
ATOM 740 O O . ASP A 1 91 ? -6.957 -9.452 11.024 1.00 62.97 91 ASP A O 1
ATOM 744 N N . ILE A 1 92 ? -7.952 -11.397 10.521 1.00 61.31 92 ILE A N 1
ATOM 745 C CA . ILE A 1 92 ? -6.810 -12.027 9.808 1.00 61.31 92 ILE A CA 1
ATOM 746 C C . ILE A 1 92 ? -6.708 -11.516 8.363 1.00 61.31 92 ILE A C 1
ATOM 748 O O . ILE A 1 92 ? -5.676 -11.597 7.700 1.00 61.31 92 ILE A O 1
ATOM 752 N N . SER A 1 93 ? -7.780 -10.911 7.876 1.00 60.78 93 SER A N 1
ATOM 753 C CA . SER A 1 93 ? -7.900 -10.332 6.547 1.00 60.78 93 SER A CA 1
ATOM 754 C C . SER A 1 93 ? -6.772 -9.370 6.105 1.00 60.78 93 SER A C 1
ATOM 756 O O . SER A 1 93 ? -6.418 -9.400 4.927 1.00 60.78 93 SER A O 1
ATOM 758 N N . PRO A 1 94 ? -6.146 -8.558 6.982 1.00 61.31 94 PRO A N 1
ATOM 759 C CA . PRO A 1 94 ? -4.975 -7.746 6.646 1.00 61.31 94 PRO A CA 1
ATOM 760 C C . PRO A 1 94 ? -3.753 -8.577 6.218 1.00 61.31 94 PRO A C 1
ATOM 762 O O . PRO A 1 94 ? -3.034 -8.193 5.300 1.00 61.31 94 PRO A O 1
ATOM 765 N N . ILE A 1 95 ? -3.537 -9.744 6.837 1.00 63.50 95 ILE A N 1
ATOM 766 C CA . ILE A 1 95 ? -2.458 -10.677 6.470 1.00 63.50 95 ILE A CA 1
ATOM 767 C C . ILE A 1 95 ? -2.723 -11.236 5.069 1.00 63.50 95 ILE A C 1
ATOM 769 O O . ILE A 1 95 ? -1.821 -11.289 4.236 1.00 63.50 95 ILE A O 1
ATOM 773 N N . VAL A 1 96 ? -3.980 -11.581 4.781 1.00 63.78 96 VAL A N 1
ATOM 774 C CA . VAL A 1 96 ? -4.415 -12.051 3.456 1.00 63.78 96 VAL A CA 1
ATOM 775 C C . VAL A 1 96 ? -4.257 -10.956 2.394 1.00 63.78 96 VAL A C 1
ATOM 777 O O . VAL A 1 96 ? -3.865 -11.251 1.265 1.00 63.78 96 VAL A O 1
ATOM 780 N N . ALA A 1 97 ? -4.492 -9.690 2.751 1.00 62.66 97 ALA A N 1
ATOM 781 C CA . ALA A 1 97 ? -4.272 -8.555 1.859 1.00 62.66 97 ALA A CA 1
ATOM 782 C C . ALA A 1 97 ? -2.787 -8.390 1.490 1.00 62.66 97 ALA A C 1
ATOM 784 O O . ALA A 1 97 ? -2.478 -8.246 0.308 1.00 62.66 97 ALA A O 1
ATOM 785 N N . ILE A 1 98 ? -1.864 -8.499 2.458 1.00 62.88 98 ILE A N 1
ATOM 786 C CA . ILE A 1 98 ? -0.415 -8.519 2.170 1.00 62.88 98 ILE A CA 1
ATOM 787 C C . ILE A 1 98 ? -0.063 -9.695 1.265 1.00 62.88 98 ILE A C 1
ATOM 789 O O . ILE A 1 98 ? 0.654 -9.524 0.282 1.00 62.88 98 ILE A O 1
ATOM 793 N N . PHE A 1 99 ? -0.579 -10.883 1.577 1.00 66.94 99 PHE A N 1
ATOM 794 C CA . PHE A 1 99 ? -0.275 -12.092 0.820 1.00 66.94 99 PHE A CA 1
ATOM 795 C C . PHE A 1 99 ? -0.742 -11.983 -0.636 1.00 66.94 99 PHE A C 1
ATOM 797 O O . PHE A 1 99 ? -0.019 -12.349 -1.559 1.00 66.94 99 PHE A O 1
ATOM 804 N N . THR A 1 100 ? -1.924 -11.403 -0.854 1.00 68.38 100 THR A N 1
ATOM 805 C CA . THR A 1 100 ? -2.472 -11.210 -2.200 1.00 68.38 100 THR A CA 1
ATOM 806 C C . THR A 1 100 ? -1.710 -10.141 -2.973 1.00 68.38 100 THR A C 1
ATOM 808 O O . THR A 1 100 ? -1.426 -10.333 -4.152 1.00 68.38 100 THR A O 1
ATOM 811 N N . LEU A 1 101 ? -1.321 -9.043 -2.318 1.00 65.25 101 LEU A N 1
ATOM 812 C CA . LEU A 1 101 ? -0.489 -8.011 -2.932 1.00 65.25 101 LEU A CA 1
ATOM 813 C C . LEU A 1 101 ? 0.883 -8.565 -3.340 1.00 65.25 101 LEU A C 1
ATOM 815 O O . LEU A 1 101 ? 1.370 -8.270 -4.429 1.00 65.25 101 LEU A O 1
ATOM 819 N N . TRP A 1 102 ? 1.485 -9.397 -2.489 1.00 71.25 102 TRP A N 1
ATOM 820 C CA . TRP A 1 102 ? 2.760 -10.045 -2.777 1.00 71.25 102 TRP A CA 1
ATOM 821 C C . TRP A 1 102 ? 2.653 -10.981 -3.986 1.00 71.25 102 TRP A C 1
ATOM 823 O O . TRP A 1 102 ? 3.449 -10.869 -4.914 1.00 71.25 102 TRP A O 1
ATOM 833 N N . ILE A 1 103 ? 1.618 -11.826 -4.039 1.00 75.12 103 ILE A N 1
ATOM 834 C CA . ILE A 1 103 ? 1.354 -12.703 -5.190 1.00 75.12 103 ILE A CA 1
ATOM 835 C C . ILE A 1 103 ? 1.101 -11.890 -6.464 1.00 75.12 103 ILE A C 1
ATOM 837 O O . ILE A 1 103 ? 1.650 -12.217 -7.513 1.00 75.12 103 ILE A O 1
ATOM 841 N N . ALA A 1 104 ? 0.300 -10.825 -6.388 1.00 71.88 104 ALA A N 1
ATOM 842 C CA . ALA A 1 104 ? 0.021 -9.963 -7.531 1.00 71.88 104 ALA A CA 1
ATOM 843 C C . ALA A 1 104 ? 1.300 -9.291 -8.054 1.00 71.88 104 ALA A C 1
ATOM 845 O O . ALA A 1 104 ? 1.523 -9.258 -9.259 1.00 71.88 104 ALA A O 1
ATOM 846 N N . SER A 1 105 ? 2.166 -8.812 -7.156 1.00 66.31 105 SER A N 1
ATOM 847 C CA . SER A 1 105 ? 3.460 -8.225 -7.511 1.00 66.31 105 SER A CA 1
ATOM 848 C C . SER A 1 105 ? 4.368 -9.238 -8.214 1.00 66.31 105 SER A C 1
ATOM 850 O O . SER A 1 105 ? 4.878 -8.948 -9.292 1.00 66.31 105 SER A O 1
ATOM 852 N N . GLN A 1 106 ? 4.502 -10.449 -7.666 1.00 78.12 106 GLN A N 1
ATOM 853 C CA . GLN A 1 106 ? 5.301 -11.518 -8.274 1.00 78.12 106 GLN A CA 1
ATOM 854 C C . GLN A 1 106 ? 4.746 -11.964 -9.635 1.00 78.12 106 GLN A C 1
ATOM 856 O O . GLN A 1 106 ? 5.516 -12.189 -10.563 1.00 78.12 106 GLN A O 1
ATOM 861 N N . LEU A 1 107 ? 3.420 -12.043 -9.786 1.00 83.38 107 LEU A N 1
ATOM 862 C CA . LEU A 1 107 ? 2.780 -12.354 -11.068 1.00 83.38 107 LEU A CA 1
ATOM 863 C C . LEU A 1 107 ? 3.049 -11.282 -12.119 1.00 83.38 107 LEU A C 1
ATOM 865 O O . LEU A 1 107 ? 3.356 -11.615 -13.257 1.00 83.38 107 LEU A O 1
ATOM 869 N N . VAL A 1 108 ? 2.930 -10.007 -11.752 1.00 83.06 108 VAL A N 1
ATOM 870 C CA . VAL A 1 108 ? 3.193 -8.896 -12.674 1.00 83.06 108 VAL A CA 1
ATOM 871 C C . VAL A 1 108 ? 4.660 -8.881 -13.093 1.00 83.06 108 VAL A C 1
ATOM 873 O O . VAL A 1 108 ? 4.931 -8.771 -14.283 1.00 83.06 108 VAL A O 1
ATOM 876 N N . ILE A 1 109 ? 5.592 -9.042 -12.148 1.00 79.44 109 ILE A N 1
ATOM 877 C CA . ILE A 1 109 ? 7.033 -9.090 -12.435 1.00 79.44 109 ILE A CA 1
ATOM 878 C C . ILE A 1 109 ? 7.362 -10.287 -13.335 1.00 79.44 109 ILE A C 1
ATOM 880 O O . ILE A 1 109 ? 7.961 -10.099 -14.386 1.00 79.44 109 ILE A O 1
ATOM 884 N N . GLY A 1 110 ? 6.886 -11.489 -13.000 1.00 82.50 110 GLY A N 1
ATOM 885 C CA . GLY A 1 110 ? 7.133 -12.686 -13.810 1.00 82.50 110 GLY A CA 1
ATOM 886 C C . GLY A 1 110 ? 6.479 -12.643 -15.196 1.00 82.50 110 GLY A C 1
ATOM 887 O O . GLY A 1 110 ? 6.993 -13.229 -16.145 1.00 82.50 110 GLY A O 1
ATOM 888 N N . LEU A 1 111 ? 5.354 -11.935 -15.347 1.00 79.25 111 LEU A N 1
ATOM 889 C CA . LEU A 1 111 ? 4.769 -11.658 -16.659 1.00 79.25 111 LEU A CA 1
ATOM 890 C C . LEU A 1 111 ? 5.598 -10.647 -17.447 1.00 79.25 111 LEU A C 1
ATOM 892 O O . LEU A 1 111 ? 5.679 -10.780 -18.658 1.00 79.25 111 LEU A O 1
ATOM 896 N N . LEU A 1 112 ? 6.199 -9.656 -16.794 1.00 77.31 112 LEU A N 1
ATOM 897 C CA . LEU A 1 112 ? 7.030 -8.652 -17.453 1.00 77.31 112 LEU A CA 1
ATOM 898 C C . LEU A 1 112 ? 8.354 -9.260 -17.940 1.00 77.31 112 LEU A C 1
ATOM 900 O O . LEU A 1 112 ? 8.716 -9.075 -19.095 1.00 77.31 112 LEU A O 1
ATOM 904 N N . GLU A 1 113 ? 8.986 -10.094 -17.111 1.00 77.38 113 GLU A N 1
ATOM 905 C CA . GLU A 1 113 ? 10.193 -10.869 -17.449 1.00 77.38 113 GLU A CA 1
ATOM 906 C C . GLU A 1 113 ? 9.971 -11.875 -18.589 1.00 77.38 113 GLU A C 1
ATOM 908 O O . GLU A 1 113 ? 10.921 -12.358 -19.193 1.00 77.38 113 GLU A O 1
ATOM 913 N N . ARG A 1 114 ? 8.716 -12.221 -18.900 1.00 72.25 114 ARG A N 1
ATOM 914 C CA . ARG A 1 114 ? 8.368 -13.089 -20.036 1.00 72.25 114 ARG A CA 1
ATOM 915 C C . ARG A 1 114 ? 8.470 -12.366 -21.385 1.00 72.25 114 ARG A C 1
ATOM 917 O O . ARG A 1 114 ? 8.476 -13.046 -22.413 1.00 72.25 114 ARG A O 1
ATOM 924 N N . PHE A 1 115 ? 8.455 -11.033 -21.381 1.00 67.44 115 PHE A N 1
ATOM 925 C CA . PHE A 1 115 ? 8.494 -10.191 -22.579 1.00 67.44 115 PHE A CA 1
ATOM 926 C C . PHE A 1 115 ? 9.868 -9.551 -22.843 1.00 67.44 115 PHE A C 1
ATOM 928 O O . PHE A 1 115 ? 10.032 -8.983 -23.924 1.00 67.44 115 PHE A O 1
ATOM 935 N N . ASP A 1 116 ? 10.812 -9.662 -21.902 1.00 50.19 116 ASP A N 1
ATOM 936 C CA . ASP A 1 116 ? 12.252 -9.425 -22.109 1.00 50.19 116 ASP A CA 1
ATOM 937 C C . ASP A 1 116 ? 12.950 -10.688 -22.657 1.00 50.19 116 ASP A C 1
ATOM 939 O O . ASP A 1 116 ? 13.914 -10.539 -23.445 1.00 50.19 116 ASP A O 1
#

Secondary structure (DSSP, 8-state):
-------PPPHHHHHHHHHHHHHHHHHHHHHHHHHHHHHHHHHHHHH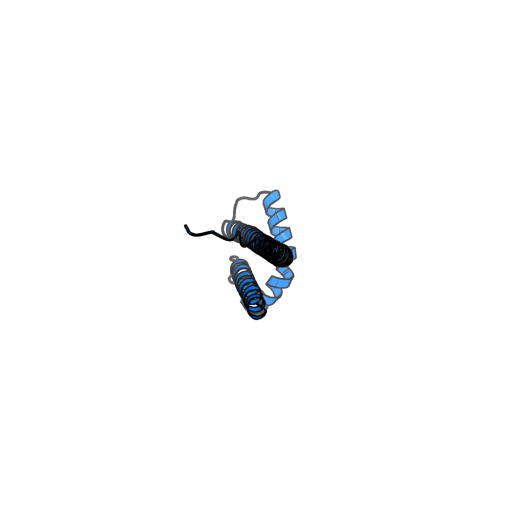HHHHHHS-----HHHHHHHHHHHHHHHHHHHHHTTTS---TT---HHHHHHHHHHHHHHHHHHHHTTT-

Sequence (116 aa):
MTGTAGVRPKPESVGAVSASILFADWVSSVQNFVQVFTLVYFLLVFAYILTSWMRMPYSIWLSRIQRFLYDVCEPYLRIFRRVIPPLGPLDISPIVAIFTLWIASQLVIGLLERFD

pLDDT: mean 71.26, std 11.0, range [48.94, 94.0]

Foldseek 3Di:
DDDPDPPDPDVVVVVVVVVVVVVVVVVVVVVVVVVVVLVVVLVVLVVVLVCQVPVDPDDPVSVVVNVVCCVVCVVVVVVVCVVDPPPPSRPCVSVVVNVVSVVVVVVVVVVVVVVD

Radius of gyration: 25.21 Å; chains: 1; bounding box: 76×28×60 Å